Protein AF-A0AA51MKC3-F1 (afdb_monomer)

Structure (mmCIF, N/CA/C/O backbone):
data_AF-A0AA51MKC3-F1
#
_entry.id   AF-A0AA51MKC3-F1
#
loop_
_atom_site.group_PDB
_atom_site.id
_atom_site.type_symbol
_atom_site.label_atom_id
_atom_site.label_alt_id
_atom_site.label_comp_id
_atom_site.label_asym_id
_atom_site.label_entity_id
_atom_site.label_seq_id
_atom_site.pdbx_PDB_ins_code
_atom_site.Cartn_x
_atom_site.Cartn_y
_atom_site.Cartn_z
_atom_site.occupancy
_atom_site.B_iso_or_equiv
_atom_site.auth_seq_id
_atom_site.auth_comp_id
_atom_site.auth_asym_id
_atom_site.auth_atom_id
_atom_site.pdbx_PDB_model_num
ATOM 1 N N . MET A 1 1 ? -1.122 -23.567 -20.907 1.00 66.06 1 MET A N 1
ATOM 2 C CA . MET A 1 1 ? -0.116 -22.670 -20.308 1.00 66.06 1 MET A CA 1
ATOM 3 C C . MET A 1 1 ? 0.288 -23.294 -18.988 1.00 66.06 1 MET A C 1
ATOM 5 O O . MET A 1 1 ? -0.597 -23.569 -18.183 1.00 66.06 1 MET A O 1
ATOM 9 N N . ASN A 1 2 ? 1.561 -23.649 -18.829 1.00 88.81 2 ASN A N 1
ATOM 10 C CA . ASN A 1 2 ? 2.069 -24.269 -17.602 1.00 88.81 2 ASN A CA 1
ATOM 11 C C . ASN A 1 2 ? 2.486 -23.183 -16.586 1.00 88.81 2 ASN A C 1
ATOM 13 O O . ASN A 1 2 ? 2.453 -21.990 -16.888 1.00 88.81 2 ASN A O 1
ATOM 17 N N . SER A 1 3 ? 2.847 -23.581 -15.363 1.00 85.88 3 SER A N 1
ATOM 18 C CA . SER A 1 3 ? 3.238 -22.627 -14.310 1.00 85.88 3 SER A CA 1
ATOM 19 C C . SER A 1 3 ? 4.436 -21.754 -14.703 1.00 85.88 3 SER A C 1
ATOM 21 O O . SER A 1 3 ? 4.534 -20.608 -14.266 1.00 85.88 3 SER A O 1
ATOM 23 N N . GLU A 1 4 ? 5.338 -22.282 -15.525 1.00 90.56 4 GLU A N 1
ATOM 24 C CA . GLU A 1 4 ? 6.545 -21.592 -15.974 1.00 90.56 4 GLU A CA 1
ATOM 25 C C . GLU A 1 4 ? 6.22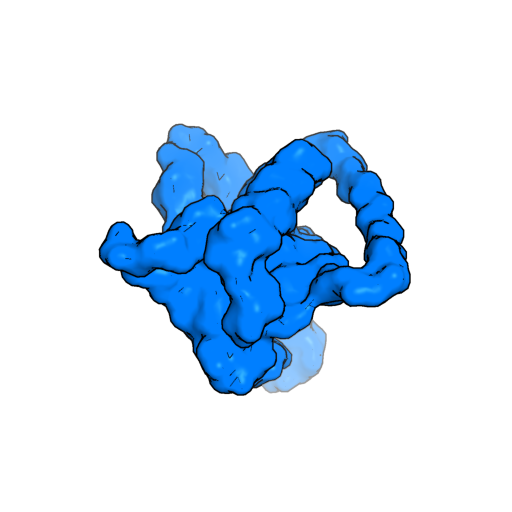4 -20.507 -17.011 1.00 90.56 4 GLU A C 1
ATOM 27 O O . GLU A 1 4 ? 6.744 -19.396 -16.931 1.00 90.56 4 GLU A O 1
ATOM 32 N N . ASP A 1 5 ? 5.269 -20.762 -17.906 1.00 92.44 5 ASP A N 1
ATOM 33 C CA . ASP A 1 5 ? 4.763 -19.773 -18.859 1.00 92.44 5 ASP A CA 1
ATOM 34 C C . ASP A 1 5 ? 4.145 -18.560 -18.142 1.00 92.44 5 ASP A C 1
ATOM 36 O O . ASP A 1 5 ? 4.384 -17.411 -18.524 1.00 92.44 5 ASP A O 1
ATOM 40 N N . TYR A 1 6 ? 3.348 -18.798 -17.090 1.00 85.44 6 TYR A N 1
ATOM 41 C CA . TYR A 1 6 ? 2.774 -17.721 -16.276 1.00 85.44 6 TYR A CA 1
ATOM 42 C C . TYR A 1 6 ? 3.860 -16.930 -15.555 1.00 85.44 6 TYR A C 1
ATOM 44 O O . TYR A 1 6 ? 3.830 -15.699 -15.586 1.00 85.44 6 TYR A O 1
ATOM 52 N N . PHE A 1 7 ? 4.825 -17.622 -14.946 1.00 85.25 7 PHE A N 1
ATOM 53 C CA . PHE A 1 7 ? 5.942 -16.984 -14.258 1.00 85.25 7 PHE A CA 1
ATOM 54 C C . PHE A 1 7 ? 6.735 -16.080 -15.206 1.00 85.25 7 PHE A C 1
ATOM 56 O O . PHE A 1 7 ? 6.918 -14.897 -14.926 1.00 85.25 7 PHE A O 1
ATOM 63 N N . ASN A 1 8 ? 7.128 -16.602 -16.368 1.00 87.94 8 ASN A N 1
ATOM 64 C CA . ASN A 1 8 ? 7.896 -15.861 -17.364 1.00 87.94 8 ASN A CA 1
ATOM 65 C C . ASN A 1 8 ? 7.127 -14.649 -17.896 1.00 87.94 8 ASN A C 1
ATOM 67 O O . ASN A 1 8 ? 7.703 -13.571 -18.061 1.00 87.94 8 ASN A O 1
ATOM 71 N N . LYS A 1 9 ? 5.816 -14.794 -18.118 1.00 85.50 9 LYS A N 1
ATOM 72 C CA . LYS A 1 9 ? 4.966 -13.684 -18.549 1.00 85.50 9 LYS A CA 1
ATOM 73 C C . LYS A 1 9 ? 4.871 -12.600 -17.476 1.00 85.50 9 LYS A C 1
ATOM 75 O O . LYS A 1 9 ? 5.140 -11.444 -17.778 1.00 85.50 9 LYS A O 1
ATOM 80 N N . ILE A 1 10 ? 4.550 -12.959 -16.232 1.00 82.06 10 ILE A N 1
ATOM 81 C CA . ILE A 1 10 ? 4.462 -12.001 -15.117 1.00 82.06 10 ILE A CA 1
ATOM 82 C C . ILE A 1 10 ? 5.805 -11.291 -14.917 1.00 82.06 10 ILE A C 1
ATOM 84 O O . ILE A 1 10 ? 5.839 -10.068 -14.811 1.00 82.06 10 ILE A O 1
ATOM 88 N N . ASN A 1 11 ? 6.912 -12.036 -14.932 1.00 80.38 11 ASN A N 1
ATOM 89 C CA . ASN A 1 11 ? 8.251 -11.480 -14.756 1.00 80.38 11 ASN A CA 1
ATOM 90 C C . ASN A 1 11 ? 8.604 -10.467 -15.858 1.00 80.38 11 ASN A C 1
ATOM 92 O O . ASN A 1 11 ? 9.121 -9.383 -15.577 1.00 80.38 11 ASN A O 1
ATOM 96 N N . ARG A 1 12 ? 8.265 -10.777 -17.116 1.00 83.25 12 ARG A N 1
ATOM 97 C CA . ARG A 1 12 ? 8.459 -9.858 -18.242 1.00 83.25 12 ARG A CA 1
ATOM 98 C C . ARG A 1 12 ? 7.648 -8.575 -18.072 1.00 83.25 12 ARG A C 1
ATOM 100 O O . ARG A 1 12 ? 8.214 -7.494 -18.213 1.00 83.25 12 ARG A O 1
ATOM 107 N N . GLU A 1 13 ? 6.356 -8.681 -17.771 1.00 80.06 13 GLU A N 1
ATOM 108 C CA . GLU A 1 13 ? 5.486 -7.504 -17.633 1.00 80.06 13 GLU A CA 1
ATOM 109 C C . GLU A 1 13 ? 5.915 -6.612 -16.454 1.00 80.06 13 GLU A C 1
ATOM 111 O O . GLU A 1 13 ? 5.969 -5.390 -16.591 1.00 80.06 13 GLU A O 1
ATOM 116 N N . LEU A 1 14 ? 6.307 -7.205 -15.319 1.00 78.06 14 LEU A N 1
ATOM 117 C CA . LEU A 1 14 ? 6.848 -6.457 -14.178 1.00 78.06 14 LEU A CA 1
ATOM 118 C C . LEU A 1 14 ? 8.175 -5.762 -14.517 1.00 78.06 14 LEU A C 1
ATOM 120 O O . LEU A 1 14 ? 8.387 -4.617 -14.118 1.00 78.06 14 LEU A O 1
ATOM 124 N N . SER A 1 15 ? 9.040 -6.410 -15.301 1.00 76.12 15 SER A N 1
ATOM 125 C CA . SER A 1 15 ? 10.302 -5.815 -15.763 1.00 76.12 15 SER A CA 1
ATOM 126 C C . SER A 1 15 ? 10.069 -4.609 -16.680 1.00 76.12 15 SER A C 1
ATOM 128 O O . SER A 1 15 ? 10.742 -3.587 -16.545 1.00 76.12 15 SER A O 1
ATOM 130 N N . VAL A 1 16 ? 9.089 -4.699 -17.589 1.00 75.94 16 VAL A N 1
ATOM 131 C CA . VAL A 1 16 ? 8.687 -3.576 -18.455 1.00 75.94 16 VAL A CA 1
ATOM 132 C C . VAL A 1 16 ? 8.147 -2.424 -17.613 1.00 75.94 16 VAL A C 1
ATOM 134 O O . VAL A 1 16 ? 8.593 -1.293 -17.777 1.00 75.94 16 VAL A O 1
ATOM 137 N N . LEU A 1 17 ? 7.254 -2.704 -16.659 1.00 73.19 17 LEU A N 1
ATOM 138 C CA . LEU A 1 17 ? 6.729 -1.695 -15.740 1.00 73.19 17 LEU A CA 1
ATOM 139 C C . LEU A 1 17 ? 7.849 -0.986 -14.961 1.00 73.19 17 LEU A C 1
ATOM 141 O O . LEU A 1 17 ? 7.857 0.240 -14.878 1.00 73.19 17 LEU A O 1
ATOM 145 N N . GLN A 1 18 ? 8.808 -1.738 -14.417 1.00 71.25 18 GLN A N 1
ATOM 146 C CA . GLN A 1 18 ? 9.944 -1.176 -13.686 1.00 71.25 18 GLN A CA 1
ATOM 147 C C . GLN A 1 18 ? 10.779 -0.238 -14.572 1.00 71.25 18 GLN A C 1
ATOM 149 O O . GLN A 1 18 ? 11.167 0.852 -14.140 1.00 71.25 18 GLN A O 1
ATOM 154 N N . PHE A 1 19 ? 11.040 -0.642 -15.816 1.00 70.69 19 PHE A N 1
ATOM 155 C CA . PHE A 1 19 ? 11.762 0.172 -16.792 1.00 70.69 19 PHE A CA 1
ATOM 156 C C . PHE A 1 19 ? 10.997 1.452 -17.157 1.00 70.69 19 PHE A C 1
ATOM 158 O O . PHE A 1 19 ? 11.586 2.533 -17.171 1.00 70.69 19 PHE A O 1
ATOM 165 N N . GLU A 1 20 ? 9.685 1.352 -17.380 1.00 70.06 20 GLU A N 1
ATOM 166 C CA . GLU A 1 20 ? 8.813 2.500 -17.648 1.00 70.06 20 GLU A CA 1
ATOM 167 C C . GLU A 1 20 ? 8.798 3.480 -16.467 1.00 70.06 20 GLU A C 1
ATOM 169 O O . GLU A 1 20 ? 8.975 4.676 -16.678 1.00 70.06 20 GLU A O 1
ATOM 174 N N . ILE A 1 21 ? 8.677 3.001 -15.223 1.00 66.94 21 ILE A N 1
ATOM 175 C CA . ILE A 1 21 ? 8.735 3.847 -14.016 1.00 66.94 21 ILE A CA 1
ATOM 176 C C . ILE A 1 21 ? 10.088 4.564 -13.919 1.00 66.94 21 ILE A C 1
ATOM 178 O O . ILE A 1 21 ? 10.135 5.766 -13.657 1.00 66.94 21 ILE A O 1
ATOM 182 N N . LYS A 1 22 ? 11.196 3.850 -14.162 1.00 65.31 22 LYS A N 1
ATOM 183 C CA . LYS A 1 22 ? 12.549 4.422 -14.117 1.00 65.31 22 LYS A CA 1
ATOM 184 C C . LYS A 1 22 ? 12.750 5.503 -15.181 1.00 65.31 22 LYS A C 1
ATOM 186 O O . LYS A 1 22 ? 13.312 6.553 -14.880 1.00 65.31 22 LYS A O 1
ATOM 191 N N . ASN A 1 23 ? 12.287 5.264 -16.405 1.00 64.62 23 ASN A N 1
ATOM 192 C CA . ASN A 1 23 ? 12.488 6.187 -17.521 1.00 64.62 23 ASN A CA 1
ATOM 193 C C . ASN A 1 23 ? 11.518 7.368 -17.505 1.00 64.62 23 ASN A C 1
ATOM 195 O O . ASN A 1 23 ? 11.896 8.471 -17.894 1.00 64.62 23 ASN A O 1
ATOM 199 N N . ARG A 1 24 ? 10.285 7.157 -17.035 1.00 60.22 24 ARG A N 1
ATOM 200 C CA . ARG A 1 24 ? 9.274 8.211 -16.892 1.00 60.22 24 ARG A CA 1
ATOM 201 C C . ARG A 1 24 ? 9.422 9.012 -15.603 1.00 60.22 24 ARG A C 1
ATOM 203 O O . ARG A 1 24 ? 8.690 9.974 -15.433 1.00 60.22 24 ARG A O 1
ATOM 210 N N . GLY A 1 25 ? 10.382 8.699 -14.729 1.00 52.47 25 GLY A N 1
ATOM 211 C CA . GLY A 1 25 ? 10.701 9.519 -13.551 1.00 52.47 25 GLY A CA 1
ATOM 212 C C . GLY A 1 25 ? 11.073 10.979 -13.873 1.00 52.47 25 GLY A C 1
ATOM 213 O O . GLY A 1 25 ? 11.051 11.819 -12.978 1.00 52.47 25 GLY A O 1
ATOM 214 N N . SER A 1 26 ? 11.363 11.299 -15.142 1.00 49.06 26 SER A N 1
ATOM 215 C CA . SER A 1 26 ? 11.549 12.661 -15.669 1.00 49.06 26 SER A CA 1
ATOM 216 C C . SER A 1 26 ? 10.242 13.378 -16.064 1.00 49.06 26 SER A C 1
ATOM 218 O O . SER A 1 26 ? 10.259 14.584 -16.302 1.00 49.06 26 SER A O 1
ATOM 220 N N . LEU A 1 27 ? 9.108 12.671 -16.106 1.00 49.66 27 LEU A N 1
ATOM 221 C CA . LEU A 1 27 ? 7.771 13.178 -16.420 1.00 49.66 27 LEU A CA 1
ATOM 222 C C . LEU A 1 27 ? 6.918 13.135 -15.145 1.00 49.66 27 LEU A C 1
ATOM 224 O O . LEU A 1 27 ? 6.480 12.072 -14.725 1.00 49.66 27 LEU A O 1
ATOM 228 N N . ASN A 1 28 ? 6.743 14.298 -14.508 1.00 53.97 28 ASN A N 1
ATOM 229 C CA . ASN A 1 28 ? 5.864 14.569 -13.361 1.00 53.97 28 ASN A CA 1
ATOM 230 C C . ASN A 1 28 ? 5.579 13.377 -12.424 1.00 53.97 28 ASN A C 1
ATOM 232 O O . ASN A 1 28 ? 4.607 12.642 -12.584 1.00 53.97 28 ASN A O 1
ATOM 236 N N . LEU A 1 29 ? 6.351 13.290 -11.336 1.00 55.97 29 LEU A N 1
ATOM 237 C CA . LEU A 1 29 ? 6.191 12.331 -10.227 1.00 55.97 29 LEU A CA 1
ATOM 238 C C . LEU A 1 29 ? 4.740 12.157 -9.727 1.00 55.97 29 LEU A C 1
ATOM 240 O O . LEU A 1 29 ? 4.400 11.126 -9.151 1.00 55.97 29 LEU A O 1
ATOM 244 N N . ARG A 1 30 ? 3.881 13.161 -9.932 1.00 57.34 30 ARG A N 1
ATOM 245 C CA . ARG A 1 30 ? 2.463 13.131 -9.564 1.00 57.34 30 ARG A CA 1
ATOM 246 C C . ARG A 1 30 ? 1.643 12.159 -10.420 1.00 57.34 30 ARG A C 1
ATOM 248 O O . ARG A 1 30 ? 0.841 11.421 -9.857 1.00 57.34 30 ARG A O 1
ATOM 255 N N . ASP A 1 31 ? 1.890 12.105 -11.727 1.00 62.84 31 ASP A N 1
ATOM 256 C CA . ASP A 1 31 ? 1.163 11.221 -12.649 1.00 62.84 31 ASP A CA 1
ATOM 257 C C . ASP A 1 31 ? 1.546 9.754 -12.407 1.00 62.84 31 ASP A C 1
ATOM 259 O O . ASP A 1 31 ? 0.690 8.872 -12.359 1.00 62.84 31 ASP A O 1
ATOM 263 N N . ILE A 1 32 ? 2.830 9.496 -12.133 1.00 68.12 32 ILE A N 1
ATOM 264 C CA . ILE A 1 32 ? 3.324 8.166 -11.745 1.00 68.12 32 ILE A CA 1
ATOM 265 C C . ILE A 1 32 ? 2.679 7.666 -10.449 1.00 68.12 32 ILE A C 1
ATOM 267 O O . ILE A 1 32 ? 2.330 6.488 -10.374 1.00 68.12 32 ILE A O 1
ATOM 271 N N . ASN A 1 33 ? 2.496 8.524 -9.442 1.00 71.38 33 ASN A N 1
ATOM 272 C CA . ASN A 1 33 ? 1.859 8.109 -8.191 1.00 71.38 33 ASN A CA 1
ATOM 273 C C . ASN A 1 33 ? 0.398 7.699 -8.420 1.00 71.38 33 ASN A C 1
ATOM 275 O O . ASN A 1 33 ? 0.025 6.604 -8.016 1.00 71.38 33 ASN A O 1
ATOM 279 N N . ILE A 1 34 ? -0.380 8.491 -9.168 1.00 75.81 34 ILE A N 1
ATOM 280 C CA . ILE A 1 34 ? -1.783 8.169 -9.487 1.00 75.81 34 ILE A CA 1
ATOM 281 C C . ILE A 1 34 ? -1.881 6.852 -10.275 1.00 75.81 34 ILE A C 1
ATOM 283 O O . ILE A 1 34 ? -2.711 5.990 -9.974 1.00 75.81 34 ILE A O 1
ATOM 287 N N . HIS A 1 35 ? -1.014 6.654 -11.272 1.00 77.69 35 HIS A N 1
ATOM 288 C CA . HIS A 1 35 ? -0.978 5.400 -12.027 1.00 77.69 35 HIS A CA 1
ATOM 289 C C . HIS A 1 35 ? -0.586 4.202 -11.154 1.00 77.69 35 HIS A C 1
ATOM 291 O O . HIS A 1 35 ? -1.157 3.120 -11.306 1.00 77.69 35 HIS A O 1
ATOM 297 N N . SER A 1 36 ? 0.351 4.395 -10.226 1.00 77.88 36 SER A N 1
ATOM 298 C CA . SER A 1 36 ? 0.789 3.356 -9.291 1.00 77.88 36 SER A CA 1
ATOM 299 C C . SER A 1 36 ? -0.320 2.992 -8.307 1.00 77.88 36 SER A C 1
ATOM 301 O O . SER A 1 36 ? -0.581 1.810 -8.106 1.00 77.88 36 SER A O 1
ATOM 303 N N . GLU A 1 37 ? -1.033 3.974 -7.754 1.00 85.12 37 GLU A N 1
ATOM 304 C CA . GLU A 1 37 ? -2.198 3.753 -6.891 1.00 85.12 37 GLU A CA 1
ATOM 305 C C . GLU A 1 37 ? -3.249 2.882 -7.592 1.00 85.12 37 GLU A C 1
ATOM 307 O O . GLU A 1 37 ? -3.674 1.861 -7.050 1.00 85.12 37 GLU A O 1
ATOM 312 N N . PHE A 1 38 ? -3.609 3.221 -8.834 1.00 85.56 38 PHE A N 1
ATOM 313 C CA . PHE A 1 38 ? -4.582 2.451 -9.611 1.00 85.56 38 PHE A CA 1
ATOM 314 C C . PHE A 1 38 ? -4.109 1.024 -9.913 1.00 85.56 38 PHE A C 1
ATOM 316 O O . PHE A 1 38 ? -4.874 0.064 -9.777 1.00 85.56 38 PHE A O 1
ATOM 323 N N . LEU A 1 39 ? -2.847 0.873 -10.321 1.00 84.25 39 LEU A N 1
ATOM 324 C CA . LEU A 1 39 ? -2.254 -0.427 -10.611 1.00 84.25 39 LEU A CA 1
ATOM 325 C C . LEU A 1 39 ? -2.255 -1.325 -9.370 1.00 84.25 39 LEU A C 1
ATOM 327 O O . LEU A 1 39 ? -2.735 -2.459 -9.429 1.00 84.25 39 LEU A O 1
ATOM 331 N N . PHE A 1 40 ? -1.725 -0.826 -8.253 1.00 86.75 40 PHE A N 1
ATOM 332 C CA . PHE A 1 40 ? -1.592 -1.612 -7.032 1.00 86.75 40 PHE A CA 1
ATOM 333 C C . PHE A 1 40 ? -2.935 -1.885 -6.370 1.00 86.75 40 PHE A C 1
ATOM 335 O O . PHE A 1 40 ? -3.112 -2.975 -5.840 1.00 86.75 40 PHE A O 1
ATOM 342 N N . CYS A 1 41 ? -3.910 -0.984 -6.485 1.00 90.56 41 CYS A N 1
ATOM 343 C CA . CYS A 1 41 ? -5.289 -1.260 -6.094 1.00 90.56 41 CYS A CA 1
ATOM 344 C C . CYS A 1 41 ? -5.828 -2.519 -6.792 1.00 90.56 41 CYS A C 1
ATOM 346 O O . CYS A 1 41 ? -6.211 -3.490 -6.137 1.00 90.56 41 CYS A O 1
ATOM 348 N N . LYS A 1 42 ? -5.755 -2.560 -8.129 1.00 89.06 42 LYS A N 1
ATOM 349 C CA . LYS A 1 42 ? -6.214 -3.719 -8.910 1.00 89.06 42 LYS A CA 1
ATOM 350 C C . LYS A 1 42 ? -5.431 -4.988 -8.597 1.00 89.06 4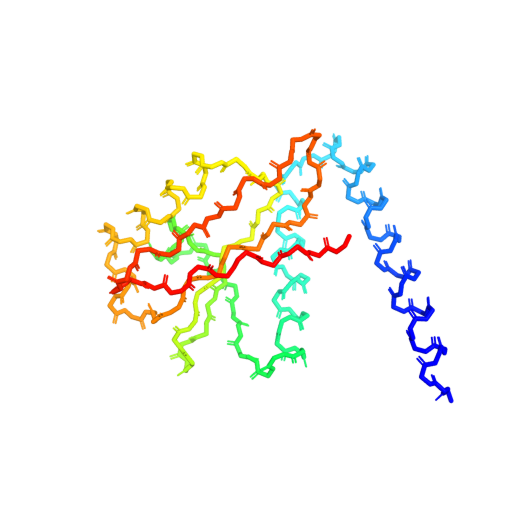2 LYS A C 1
ATOM 352 O O . LYS A 1 42 ? -6.030 -6.054 -8.457 1.00 89.06 42 LYS A O 1
ATOM 357 N N . LEU A 1 43 ? -4.108 -4.882 -8.500 1.00 87.75 43 LEU A N 1
ATOM 358 C CA . LEU A 1 43 ? -3.244 -6.026 -8.233 1.00 87.75 43 LEU A CA 1
ATOM 359 C C . LEU A 1 43 ? -3.531 -6.632 -6.856 1.00 87.75 43 LEU A C 1
ATOM 361 O O . LEU A 1 43 ? -3.744 -7.836 -6.759 1.00 87.75 43 LEU A O 1
ATOM 365 N N . LEU A 1 44 ? -3.571 -5.807 -5.807 1.00 89.75 44 LEU A N 1
ATOM 366 C CA . LEU A 1 44 ? -3.810 -6.250 -4.432 1.00 89.75 44 LEU A CA 1
ATOM 367 C C . LEU A 1 44 ? -5.203 -6.877 -4.274 1.00 89.75 44 LEU A C 1
ATOM 369 O O . LEU A 1 44 ? -5.321 -7.918 -3.628 1.00 89.75 44 LEU A O 1
ATOM 373 N N . ASN A 1 45 ? -6.228 -6.315 -4.922 1.00 92.12 45 ASN A N 1
ATOM 374 C CA . ASN A 1 45 ? -7.566 -6.915 -4.957 1.00 92.12 45 ASN A CA 1
ATOM 375 C C . ASN A 1 45 ? -7.542 -8.306 -5.602 1.00 92.12 45 ASN A C 1
ATOM 377 O O . ASN A 1 45 ? -8.149 -9.240 -5.085 1.00 92.12 45 ASN A O 1
ATOM 381 N N . MET A 1 46 ? -6.788 -8.471 -6.693 1.00 87.69 46 MET A N 1
ATOM 382 C CA . MET A 1 46 ? -6.684 -9.745 -7.405 1.00 87.69 46 MET A CA 1
ATOM 383 C C . MET A 1 46 ? -5.934 -10.821 -6.608 1.00 87.69 46 MET A C 1
ATOM 385 O O . MET A 1 46 ? -6.367 -11.970 -6.596 1.00 87.69 46 MET A O 1
ATOM 389 N N . ILE A 1 47 ? -4.820 -10.473 -5.955 1.00 88.31 47 ILE A N 1
ATOM 390 C CA . ILE A 1 47 ? -3.959 -11.465 -5.285 1.00 88.31 47 ILE A CA 1
ATOM 391 C C . ILE A 1 47 ? -4.398 -11.787 -3.852 1.00 88.31 47 ILE A C 1
ATOM 393 O O . ILE A 1 47 ? -4.198 -12.911 -3.400 1.00 88.31 47 ILE A O 1
ATOM 397 N N . PHE A 1 48 ? -4.986 -10.824 -3.134 1.00 87.56 48 PHE A N 1
ATOM 398 C CA . PHE A 1 48 ? -5.384 -10.994 -1.731 1.00 87.56 48 PHE A CA 1
ATOM 399 C C . PHE A 1 48 ? -6.900 -11.076 -1.529 1.00 87.56 48 PHE A C 1
ATOM 401 O O . PHE A 1 48 ? -7.345 -11.297 -0.404 1.00 87.56 48 PHE A O 1
ATOM 408 N N . GLY A 1 49 ? -7.699 -10.904 -2.588 1.00 90.06 49 GLY A N 1
ATOM 409 C CA . GLY A 1 49 ? -9.159 -10.872 -2.481 1.00 90.06 49 GLY A CA 1
ATOM 410 C C . GLY A 1 49 ? -9.680 -9.654 -1.714 1.00 90.06 49 GLY A C 1
ATOM 411 O O . GLY A 1 49 ? -10.758 -9.716 -1.124 1.00 90.06 49 GLY A O 1
ATOM 412 N N . TYR A 1 50 ? -8.900 -8.571 -1.672 1.00 94.69 50 TYR A N 1
ATOM 413 C CA . TYR A 1 50 ? -9.334 -7.304 -1.092 1.00 94.69 50 TYR A CA 1
ATOM 414 C C . TYR A 1 50 ? -10.368 -6.606 -1.983 1.00 94.69 50 TYR A C 1
ATOM 416 O O . TYR A 1 50 ? -10.487 -6.890 -3.176 1.00 94.69 50 TYR A O 1
ATOM 424 N N . ASN A 1 51 ? -11.082 -5.656 -1.390 1.00 94.69 51 ASN A N 1
ATOM 425 C CA . ASN A 1 51 ? -11.910 -4.674 -2.075 1.00 94.69 51 ASN A CA 1
ATOM 426 C C . ASN A 1 51 ? -11.376 -3.266 -1.777 1.00 94.69 51 ASN A C 1
ATOM 428 O O . ASN A 1 51 ? -12.058 -2.446 -1.164 1.00 94.69 51 ASN A O 1
ATOM 432 N N . LEU A 1 52 ? -10.116 -3.026 -2.148 1.00 94.00 52 LEU A N 1
ATOM 433 C CA . LEU A 1 52 ? -9.489 -1.716 -2.041 1.00 94.00 52 LEU A CA 1
ATOM 434 C C . LE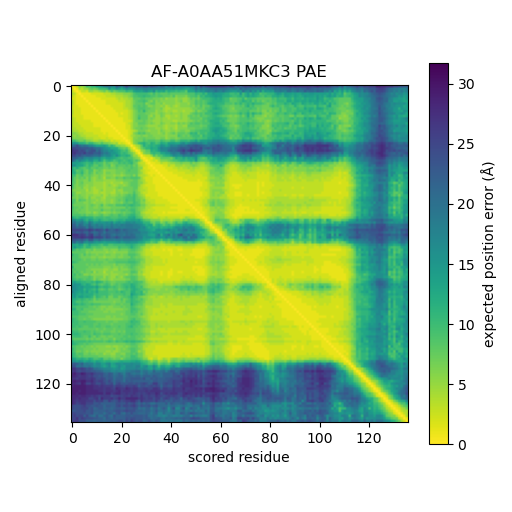U A 1 52 ? -10.130 -0.741 -3.023 1.00 94.00 52 LEU A C 1
ATOM 436 O O . LEU A 1 52 ? -10.329 -1.067 -4.196 1.00 94.00 52 LEU A O 1
ATOM 440 N N . GLU A 1 53 ? -10.350 0.474 -2.545 1.00 90.75 53 GLU A N 1
ATOM 441 C CA . GLU A 1 53 ? -10.796 1.623 -3.318 1.00 90.75 53 GLU A CA 1
ATOM 442 C C . GLU A 1 53 ? -9.806 2.773 -3.119 1.00 90.75 53 GLU A C 1
ATOM 444 O O . GLU A 1 53 ? -9.216 2.926 -2.047 1.00 90.75 53 GLU A O 1
ATOM 449 N N . ALA A 1 54 ? -9.577 3.557 -4.175 1.00 85.62 54 ALA A N 1
ATOM 450 C CA . ALA A 1 54 ? -8.745 4.749 -4.079 1.00 85.62 54 ALA A CA 1
ATOM 451 C C . ALA A 1 54 ? -9.526 5.875 -3.400 1.00 85.62 54 ALA A C 1
ATOM 453 O O . ALA A 1 54 ? -10.724 6.047 -3.641 1.00 85.62 54 ALA A O 1
ATOM 454 N N . LYS A 1 55 ? -8.840 6.679 -2.586 1.00 77.00 55 LYS A N 1
ATOM 455 C CA . LYS A 1 55 ? -9.445 7.874 -1.990 1.00 77.00 55 LYS A CA 1
ATOM 456 C C . LYS A 1 55 ? -10.000 8.816 -3.058 1.00 77.00 55 LYS A C 1
ATOM 458 O O . LYS A 1 55 ? -9.369 9.075 -4.082 1.00 77.00 55 LYS A O 1
ATOM 463 N N . SER A 1 56 ? -11.172 9.379 -2.786 1.00 66.06 56 SER A N 1
ATOM 464 C CA . SER A 1 56 ? -11.699 10.484 -3.584 1.00 66.06 56 SER A CA 1
ATOM 465 C C . SER A 1 56 ? -11.062 11.803 -3.137 1.00 66.06 56 SER A C 1
ATOM 467 O O . SER A 1 56 ? -10.694 11.974 -1.975 1.00 66.06 56 SER A O 1
ATOM 469 N N . SER A 1 57 ? -10.933 12.763 -4.054 1.00 57.62 57 SER A N 1
ATOM 470 C CA . SER A 1 57 ? -10.284 14.067 -3.825 1.00 57.62 57 SER A CA 1
ATOM 471 C C . SER A 1 57 ? -10.909 14.894 -2.691 1.00 57.62 57 SER A C 1
ATOM 473 O O . SER A 1 57 ? -10.292 15.837 -2.205 1.00 57.62 57 SER A O 1
ATOM 475 N N . SER A 1 58 ? -12.142 14.566 -2.303 1.00 53.22 58 SER A N 1
ATOM 476 C CA . SER A 1 58 ? -12.946 15.234 -1.276 1.00 53.22 58 SER A CA 1
ATOM 477 C C . SER A 1 58 ? -12.873 14.572 0.105 1.00 53.22 58 SER A C 1
ATOM 479 O O . SER A 1 58 ? -13.542 15.028 1.029 1.00 53.22 58 SER A O 1
ATOM 481 N N . ASP A 1 59 ? -12.104 13.494 0.255 1.00 61.25 59 ASP A N 1
ATOM 482 C CA . ASP A 1 59 ? -12.093 12.687 1.471 1.00 61.25 59 ASP A CA 1
ATOM 483 C C . ASP A 1 59 ? -11.091 13.229 2.507 1.00 61.25 59 ASP A C 1
ATOM 485 O O . ASP A 1 59 ? -9.890 13.328 2.248 1.00 61.25 59 ASP A O 1
ATOM 489 N N . THR A 1 60 ? -11.550 13.552 3.718 1.00 53.81 60 THR A N 1
ATOM 490 C CA . THR A 1 60 ? -10.680 13.978 4.834 1.00 53.81 60 THR A CA 1
ATOM 491 C C . THR A 1 60 ? -9.711 12.872 5.271 1.00 53.81 60 THR A C 1
ATOM 493 O O . THR A 1 60 ? -8.688 13.157 5.895 1.00 53.81 60 THR A O 1
ATOM 496 N N . LYS A 1 61 ? -9.966 11.619 4.867 1.00 55.81 61 LYS A N 1
ATOM 497 C CA . LYS A 1 61 ? -9.071 10.462 5.043 1.00 55.81 61 LYS A CA 1
ATOM 498 C C . LYS A 1 61 ? -7.800 10.531 4.176 1.00 55.81 61 LYS A C 1
ATOM 500 O O . LYS A 1 61 ? -6.856 9.773 4.404 1.00 55.81 61 LYS A O 1
ATOM 505 N N . ALA A 1 62 ? -7.723 11.474 3.229 1.00 59.75 62 ALA A N 1
ATOM 506 C CA . ALA A 1 62 ? -6.644 11.610 2.246 1.00 59.75 62 ALA A CA 1
ATOM 507 C C . ALA A 1 62 ? -5.255 11.972 2.804 1.00 59.75 62 ALA A C 1
ATOM 509 O O . ALA A 1 62 ? -4.279 12.011 2.048 1.00 59.75 62 ALA A O 1
ATOM 510 N N . VAL A 1 63 ? -5.147 12.251 4.105 1.00 64.31 63 VAL A N 1
ATOM 511 C CA . VAL A 1 63 ? -3.940 12.822 4.718 1.00 64.31 63 VAL A CA 1
ATOM 512 C C . VAL A 1 63 ? -2.809 11.796 4.881 1.00 64.31 63 VAL A C 1
ATOM 514 O O . VAL A 1 63 ? -1.640 12.195 4.880 1.00 64.31 63 VAL A O 1
ATOM 517 N N . ALA A 1 64 ? -3.124 10.498 4.986 1.00 68.75 64 ALA A N 1
ATOM 518 C CA . ALA A 1 64 ? -2.141 9.456 5.315 1.00 68.75 64 ALA A CA 1
ATOM 519 C C . ALA A 1 64 ? -2.153 8.216 4.406 1.00 68.75 64 ALA A C 1
ATOM 521 O O . ALA A 1 64 ? -1.131 7.549 4.293 1.00 68.75 64 ALA A O 1
ATOM 522 N N 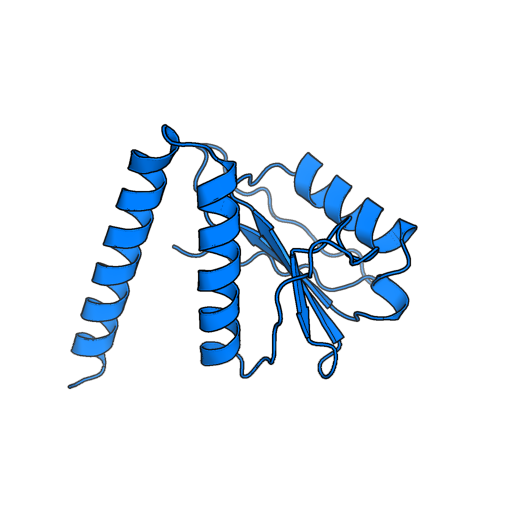. ILE A 1 65 ? -3.284 7.882 3.787 1.00 85.94 65 ILE A N 1
ATOM 523 C CA . ILE A 1 65 ? -3.475 6.618 3.058 1.00 85.94 65 ILE A CA 1
ATOM 524 C C . ILE A 1 65 ? -3.964 6.906 1.640 1.00 85.94 65 ILE A C 1
ATOM 526 O O . ILE A 1 65 ? -4.546 7.967 1.402 1.00 85.94 65 ILE A O 1
ATOM 530 N N . ASP A 1 66 ? -3.713 5.995 0.702 1.00 88.88 66 ASP A N 1
ATOM 531 C CA . ASP A 1 66 ? -4.085 6.156 -0.711 1.00 88.88 66 ASP A CA 1
ATOM 532 C C . ASP A 1 66 ? -5.223 5.214 -1.103 1.00 88.88 66 ASP A C 1
ATOM 534 O O . ASP A 1 66 ? -6.133 5.614 -1.829 1.00 88.88 66 ASP A O 1
ATOM 538 N N . LEU A 1 67 ? -5.209 3.995 -0.556 1.00 91.75 67 LEU A N 1
ATOM 539 C CA . LEU A 1 67 ? -6.224 2.974 -0.781 1.00 91.75 67 LEU A CA 1
ATOM 540 C C . LEU A 1 67 ? -6.787 2.467 0.547 1.00 91.75 67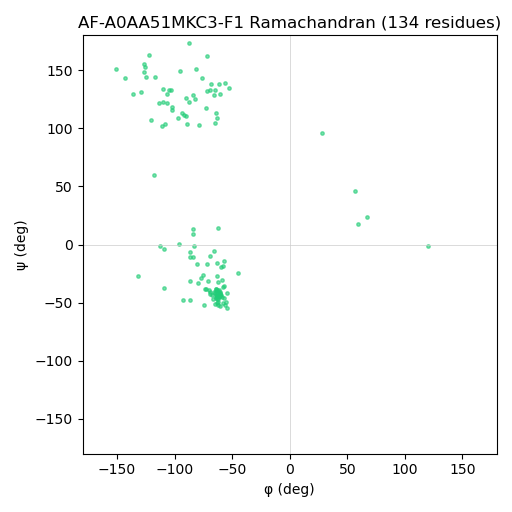 LEU A C 1
ATOM 542 O O . LEU A 1 67 ? -6.082 2.437 1.561 1.00 91.75 67 LEU A O 1
ATOM 546 N N . TYR A 1 68 ? -8.030 2.000 0.535 1.00 92.56 68 TYR A N 1
ATOM 547 C CA . TYR A 1 68 ? -8.650 1.398 1.710 1.00 92.56 68 TYR A CA 1
ATOM 548 C C . TYR A 1 68 ? -9.697 0.345 1.356 1.00 92.56 68 TYR A C 1
ATOM 550 O O . TYR A 1 68 ? -10.339 0.414 0.318 1.00 92.56 68 TYR A O 1
ATOM 558 N N . ASP A 1 69 ? -9.863 -0.627 2.249 1.00 93.81 69 ASP A N 1
ATOM 559 C CA . ASP A 1 69 ? -10.922 -1.631 2.235 1.00 93.81 69 ASP A CA 1
ATOM 560 C C . ASP A 1 69 ? -11.717 -1.499 3.538 1.00 93.81 69 ASP A C 1
ATOM 562 O O . ASP A 1 69 ? -11.256 -1.869 4.626 1.00 93.81 69 ASP A O 1
ATOM 566 N N . ASP A 1 70 ? -12.929 -0.962 3.424 1.00 91.88 70 ASP A N 1
ATOM 567 C CA . ASP A 1 70 ? -13.822 -0.721 4.555 1.00 91.88 70 ASP A CA 1
ATOM 568 C C . ASP A 1 70 ? -14.432 -1.992 5.148 1.00 91.88 70 ASP A C 1
ATOM 570 O O . ASP A 1 70 ? -14.937 -1.966 6.273 1.00 91.88 70 ASP A O 1
ATOM 574 N N . LYS A 1 71 ? -14.402 -3.113 4.429 1.00 93.25 71 LYS A N 1
ATOM 575 C CA . LYS A 1 71 ? -14.941 -4.382 4.917 1.00 93.25 71 LYS A CA 1
ATOM 576 C C . LYS A 1 71 ? -13.893 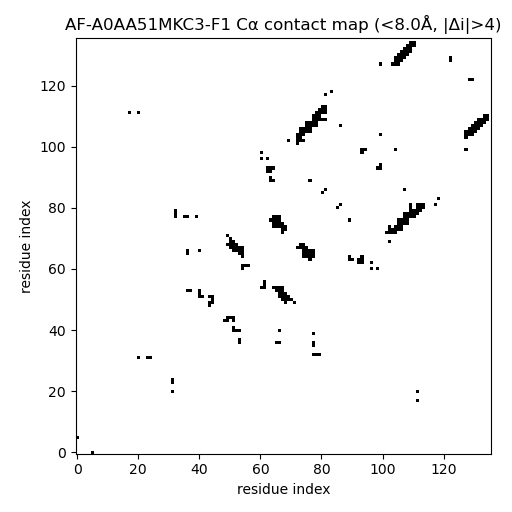-5.126 5.733 1.00 93.25 71 LYS A C 1
ATOM 578 O O . LYS A 1 71 ? -14.177 -5.579 6.841 1.00 93.25 71 LYS A O 1
ATOM 583 N N . LEU A 1 72 ? -12.677 -5.222 5.205 1.00 93.50 72 LEU A N 1
ATOM 584 C CA . LEU A 1 72 ? -11.549 -5.889 5.858 1.00 93.50 72 LEU A CA 1
ATOM 585 C C . LEU A 1 72 ? -10.775 -4.970 6.809 1.00 93.50 72 LEU A C 1
ATOM 587 O O . LEU A 1 72 ? -9.909 -5.445 7.545 1.00 93.50 72 LEU A O 1
ATOM 591 N N . LYS A 1 73 ? -11.109 -3.674 6.834 1.00 92.56 73 LYS A N 1
ATOM 592 C CA . LYS A 1 73 ? -10.465 -2.649 7.667 1.00 92.56 73 LYS A CA 1
ATOM 593 C C . LYS A 1 73 ? -8.959 -2.576 7.411 1.00 92.56 73 LYS A C 1
ATOM 595 O O . LYS A 1 73 ? -8.158 -2.514 8.347 1.00 92.56 73 LYS A O 1
ATOM 600 N N . VAL A 1 74 ? -8.589 -2.576 6.132 1.00 91.81 74 VAL A N 1
ATOM 601 C CA . VAL A 1 74 ? -7.206 -2.456 5.655 1.00 91.81 74 VAL A CA 1
ATOM 602 C C . VAL A 1 74 ? -7.026 -1.098 4.995 1.00 91.81 74 VAL A C 1
ATOM 604 O O . VAL A 1 74 ? -7.837 -0.706 4.167 1.00 91.81 74 VAL A O 1
ATOM 607 N N . ALA A 1 75 ? -5.945 -0.407 5.329 1.00 92.00 75 ALA A N 1
ATOM 608 C CA . ALA A 1 75 ? -5.504 0.792 4.639 1.00 92.00 75 ALA A CA 1
ATOM 609 C C . ALA A 1 75 ? -4.137 0.553 3.996 1.00 92.00 75 ALA A C 1
ATOM 611 O O . ALA A 1 75 ? -3.289 -0.146 4.560 1.00 92.00 75 ALA A O 1
ATOM 612 N N . VAL A 1 76 ? -3.914 1.142 2.825 1.00 91.38 76 VAL A N 1
ATOM 613 C CA . VAL A 1 76 ? -2.659 1.037 2.080 1.00 91.38 76 VAL A CA 1
ATOM 614 C C . VAL A 1 76 ? -2.185 2.429 1.695 1.00 91.38 76 VAL A C 1
ATOM 616 O O . VAL A 1 76 ? -2.937 3.233 1.146 1.00 91.38 76 VAL A O 1
ATOM 619 N N . GLN A 1 77 ? -0.917 2.700 1.963 1.00 90.38 77 GLN A N 1
ATOM 620 C CA . GLN A 1 77 ? -0.191 3.838 1.427 1.00 90.38 77 GLN A CA 1
ATOM 621 C C . GLN A 1 77 ? 0.760 3.330 0.339 1.00 90.38 77 GLN A C 1
ATOM 623 O O . GLN A 1 77 ? 1.427 2.313 0.525 1.00 90.38 77 GLN A O 1
ATOM 628 N N . VAL A 1 78 ? 0.784 4.001 -0.811 1.00 87.19 78 VAL A N 1
ATOM 629 C CA . VAL A 1 78 ? 1.572 3.626 -1.989 1.00 87.19 78 VAL A CA 1
ATOM 630 C C . VAL A 1 78 ? 2.641 4.693 -2.217 1.00 87.19 78 VAL A C 1
ATOM 632 O O . VAL A 1 78 ? 2.346 5.871 -2.395 1.00 87.19 78 VAL A O 1
ATOM 635 N N . THR A 1 79 ? 3.920 4.311 -2.212 1.00 83.06 79 THR A N 1
ATOM 636 C CA . THR A 1 79 ? 5.029 5.276 -2.293 1.00 83.06 79 THR A CA 1
ATOM 637 C C . THR A 1 79 ? 6.213 4.784 -3.115 1.00 83.06 79 THR A C 1
ATOM 639 O O . THR A 1 79 ? 6.610 3.626 -3.061 1.00 83.06 79 THR A O 1
ATOM 642 N N . SER A 1 80 ? 6.846 5.698 -3.847 1.00 75.81 80 SER A N 1
ATOM 643 C CA . SER A 1 80 ? 8.135 5.471 -4.513 1.00 75.81 80 SER A CA 1
ATOM 644 C C . SER A 1 80 ? 9.344 5.761 -3.609 1.00 75.81 80 SER A C 1
ATOM 646 O O . SER A 1 80 ? 10.479 5.440 -3.955 1.00 75.81 80 SER A O 1
ATOM 648 N N . THR A 1 81 ? 9.128 6.379 -2.447 1.00 74.12 81 THR A N 1
ATOM 649 C CA . THR A 1 81 ? 10.200 6.798 -1.533 1.00 74.12 81 THR A CA 1
ATOM 650 C C . THR A 1 81 ? 10.314 5.811 -0.362 1.00 74.12 81 THR A C 1
ATOM 652 O O . THR A 1 81 ? 9.361 5.738 0.420 1.00 74.12 81 THR A O 1
ATOM 655 N N . PRO A 1 82 ? 11.444 5.089 -0.211 1.00 71.12 82 PRO A N 1
ATOM 656 C CA . PRO A 1 82 ? 11.686 4.141 0.886 1.00 71.12 82 PRO A CA 1
ATOM 657 C C . PRO A 1 82 ? 12.209 4.789 2.186 1.00 71.12 82 PRO A C 1
ATOM 659 O O . PRO A 1 82 ? 12.723 4.090 3.053 1.00 71.12 82 PRO A O 1
ATOM 662 N N . GLU A 1 83 ? 12.145 6.113 2.330 1.00 78.12 83 GLU A N 1
ATOM 663 C CA . GLU A 1 83 ? 12.729 6.818 3.479 1.00 78.12 83 GLU A CA 1
ATOM 664 C C . GLU A 1 83 ? 11.971 6.539 4.783 1.00 78.12 83 GLU A C 1
ATOM 666 O O . GLU A 1 83 ? 10.745 6.682 4.845 1.00 78.12 83 GLU A O 1
ATOM 671 N N . PHE A 1 84 ? 12.715 6.221 5.849 1.00 77.31 84 PHE A N 1
ATOM 672 C CA . PHE A 1 84 ? 12.161 5.992 7.187 1.00 77.31 84 PHE A CA 1
ATOM 673 C C . PHE A 1 84 ? 11.317 7.176 7.670 1.00 77.31 84 PHE A C 1
ATOM 675 O O . PHE A 1 84 ? 10.208 6.979 8.160 1.00 77.31 84 PHE A O 1
ATOM 682 N N . ASP A 1 85 ? 11.777 8.405 7.435 1.00 79.19 85 ASP A N 1
ATOM 683 C CA . ASP A 1 85 ? 11.036 9.620 7.780 1.00 79.19 85 ASP A CA 1
ATOM 684 C C . ASP A 1 85 ? 9.651 9.661 7.131 1.00 79.19 85 ASP A C 1
ATOM 686 O O . ASP A 1 85 ? 8.692 10.142 7.734 1.00 79.19 85 ASP A O 1
ATOM 690 N N . LYS A 1 86 ? 9.512 9.148 5.902 1.00 80.81 86 LYS A N 1
ATOM 691 C CA . LYS A 1 86 ? 8.223 9.095 5.207 1.00 80.81 86 LYS A CA 1
ATOM 692 C C . LYS A 1 86 ? 7.310 8.033 5.808 1.00 80.81 86 LYS A C 1
ATOM 694 O O . LYS A 1 86 ? 6.112 8.284 5.943 1.00 80.81 86 LYS A O 1
ATOM 699 N N . ILE A 1 87 ? 7.869 6.888 6.196 1.00 83.75 87 ILE A N 1
ATOM 700 C CA . ILE A 1 87 ? 7.143 5.830 6.908 1.00 83.75 87 ILE A CA 1
ATOM 701 C C . ILE A 1 87 ? 6.652 6.368 8.255 1.00 83.75 87 ILE A C 1
ATOM 703 O O . ILE A 1 87 ? 5.450 6.330 8.506 1.00 83.75 87 ILE A O 1
ATOM 707 N N . SER A 1 88 ? 7.538 6.961 9.064 1.00 85.38 88 SER A N 1
ATOM 708 C CA . SER A 1 88 ? 7.181 7.553 10.361 1.00 85.38 88 SER A CA 1
ATOM 709 C C . SER A 1 88 ? 6.084 8.600 10.204 1.00 85.38 88 SER A C 1
ATOM 711 O O . SER A 1 88 ? 5.028 8.471 10.811 1.00 85.38 88 SER A O 1
ATOM 713 N N . LYS A 1 89 ? 6.260 9.571 9.295 1.00 87.06 89 LYS A N 1
ATOM 714 C CA . LYS A 1 89 ? 5.253 10.615 9.037 1.00 87.06 89 LYS A CA 1
ATOM 715 C C . LYS A 1 89 ? 3.904 10.038 8.611 1.00 87.06 89 LYS A C 1
ATOM 717 O O . LYS A 1 89 ? 2.867 10.602 8.951 1.00 87.06 89 LYS A O 1
ATOM 722 N N . THR A 1 90 ? 3.902 8.956 7.835 1.00 87.31 90 THR A N 1
ATOM 723 C CA . THR A 1 90 ? 2.671 8.281 7.404 1.00 87.31 90 THR A CA 1
ATOM 724 C C . THR A 1 90 ? 1.966 7.644 8.597 1.00 87.31 90 THR A C 1
ATOM 726 O O . THR A 1 90 ? 0.771 7.866 8.783 1.00 87.31 90 THR A O 1
ATOM 729 N N . THR A 1 91 ? 2.707 6.929 9.444 1.00 88.25 91 THR A N 1
ATOM 730 C CA . THR A 1 91 ? 2.189 6.326 10.679 1.00 88.25 91 THR A CA 1
ATOM 731 C C . THR A 1 91 ? 1.669 7.384 11.653 1.00 88.25 91 THR A C 1
ATOM 733 O O . THR A 1 91 ? 0.538 7.276 12.123 1.00 88.25 91 THR A O 1
ATOM 736 N N . ASP A 1 92 ? 2.423 8.460 11.884 1.00 89.12 92 ASP A N 1
ATOM 737 C CA . ASP A 1 92 ? 2.024 9.556 12.774 1.00 89.12 92 ASP A CA 1
ATOM 738 C C . ASP A 1 92 ? 0.731 10.219 12.293 1.00 89.12 92 ASP A C 1
ATOM 740 O O . ASP A 1 92 ? -0.185 10.489 13.075 1.00 89.12 92 ASP A O 1
ATOM 744 N N . LYS A 1 93 ? 0.605 10.442 10.980 1.00 88.06 93 LYS A N 1
ATOM 745 C CA . LYS A 1 93 ? -0.627 10.965 10.378 1.00 88.06 93 LYS A CA 1
ATOM 746 C C . LYS A 1 93 ? -1.780 9.976 10.505 1.00 88.06 93 LYS A C 1
ATOM 748 O O . LYS A 1 93 ? -2.894 10.391 10.811 1.00 88.06 93 LYS A O 1
ATOM 753 N N . PHE A 1 94 ? -1.532 8.686 10.309 1.00 88.19 94 PHE A N 1
ATOM 754 C CA . PHE A 1 94 ? -2.542 7.645 10.467 1.00 88.19 94 PHE A CA 1
ATOM 755 C C . PHE A 1 94 ? -3.085 7.586 11.906 1.00 88.19 94 PHE A C 1
ATOM 757 O O 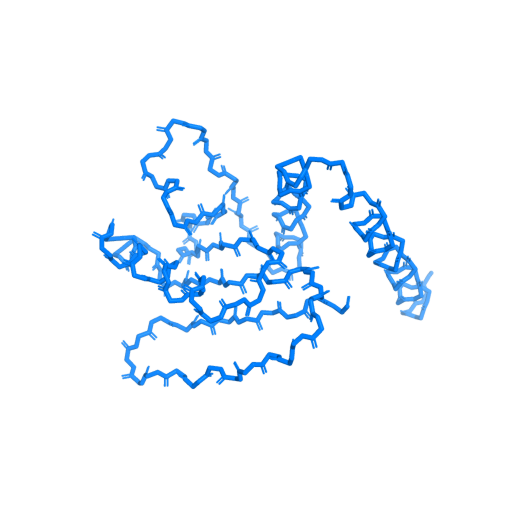. PHE A 1 94 ? -4.294 7.461 12.119 1.00 88.19 94 PHE A O 1
ATOM 764 N N . ILE A 1 95 ? -2.215 7.758 12.904 1.00 88.56 95 ILE A N 1
ATOM 765 C CA . ILE A 1 95 ? -2.603 7.770 14.318 1.00 88.56 95 ILE A CA 1
ATOM 766 C C . ILE A 1 95 ? -3.306 9.079 14.696 1.00 88.56 95 ILE A C 1
ATOM 768 O O . ILE A 1 95 ? -4.415 9.038 15.229 1.00 88.56 95 ILE A O 1
ATOM 772 N N . SER A 1 96 ? -2.705 10.232 14.391 1.00 88.38 96 SER A N 1
ATOM 773 C CA . SER A 1 96 ? -3.230 11.558 14.764 1.00 88.38 96 SER A CA 1
ATOM 774 C C . SER A 1 96 ? -4.591 11.871 14.138 1.00 88.38 96 SER A C 1
ATOM 776 O O . SER A 1 96 ? -5.432 12.488 14.786 1.00 88.38 96 SER A O 1
ATOM 778 N N . ASN A 1 97 ? -4.856 11.370 12.926 1.00 87.25 97 ASN A N 1
ATOM 779 C CA . ASN A 1 97 ? -6.169 11.466 12.276 1.00 87.25 97 ASN A CA 1
ATOM 780 C C . ASN A 1 97 ? -7.146 10.363 12.717 1.00 87.25 97 ASN A C 1
ATOM 782 O O . ASN A 1 97 ? -8.210 10.210 12.130 1.00 87.25 97 ASN A O 1
ATOM 786 N N . GLN A 1 98 ? -6.799 9.580 13.742 1.00 88.88 98 GLN A N 1
ATOM 787 C CA . GLN A 1 98 ? -7.633 8.521 14.317 1.00 88.88 98 GLN A CA 1
ATOM 788 C C . GLN A 1 98 ? -8.034 7.405 13.335 1.00 88.88 98 GLN A C 1
ATOM 790 O O . GLN A 1 98 ? -8.919 6.609 13.644 1.00 88.88 98 GLN A O 1
ATOM 795 N N . LEU A 1 99 ? -7.341 7.275 12.198 1.00 87.50 99 LEU A N 1
ATOM 796 C CA . LEU A 1 99 ? -7.631 6.255 11.182 1.00 87.50 99 LEU A CA 1
ATOM 797 C C . LEU A 1 99 ? -7.421 4.834 11.716 1.00 87.50 99 LEU A C 1
ATOM 799 O O . LEU A 1 99 ? -8.111 3.913 11.294 1.00 87.50 99 LEU A O 1
ATOM 803 N N . HIS A 1 100 ? -6.537 4.667 12.701 1.00 88.88 100 HIS A N 1
ATOM 804 C CA . HIS A 1 100 ? -6.331 3.413 13.431 1.00 88.88 100 HIS A CA 1
ATOM 805 C C . HIS A 1 100 ? -7.584 2.894 14.163 1.00 88.88 100 HIS A C 1
ATOM 807 O O . HIS A 1 100 ? -7.646 1.714 14.504 1.00 88.88 100 HIS A O 1
ATOM 813 N N . LYS A 1 101 ? -8.588 3.747 14.418 1.00 89.12 101 LYS A N 1
ATOM 814 C CA . LYS A 1 101 ? -9.877 3.320 14.989 1.00 89.12 101 LYS A CA 1
ATOM 815 C C . LYS A 1 101 ? -10.773 2.648 13.950 1.00 89.12 101 LYS A C 1
ATOM 817 O O . LYS A 1 101 ? -11.589 1.801 14.302 1.00 89.12 101 LYS A O 1
ATOM 822 N N . GLU A 1 102 ? -10.620 3.025 12.684 1.00 89.12 102 GLU A N 1
ATOM 823 C CA . GLU A 1 102 ? -11.395 2.486 11.566 1.00 89.12 102 GLU A CA 1
ATOM 824 C C . GLU A 1 102 ? -10.668 1.309 10.913 1.00 89.12 102 GLU A C 1
ATOM 826 O O . GLU A 1 102 ? -11.261 0.250 10.714 1.00 89.12 102 GLU A O 1
ATOM 831 N N . TYR A 1 103 ? -9.375 1.465 10.632 1.00 90.06 103 TYR A N 1
ATOM 832 C CA . TYR A 1 103 ? -8.552 0.492 9.925 1.00 90.06 103 TYR A CA 1
ATOM 833 C C . TYR A 1 103 ? -7.588 -0.208 10.882 1.00 90.06 103 TYR A C 1
ATOM 835 O O . TYR A 1 103 ? -6.734 0.412 11.511 1.00 90.06 103 TYR A O 1
ATOM 843 N N . LYS A 1 104 ? -7.696 -1.536 10.950 1.00 90.25 104 LYS A N 1
ATOM 844 C CA . LYS A 1 104 ? -6.908 -2.390 11.851 1.00 90.25 104 LYS A CA 1
ATOM 845 C C . LYS A 1 104 ? -5.503 -2.677 11.324 1.00 90.25 104 LYS A C 1
ATOM 847 O O . LYS A 1 104 ? -4.650 -3.144 12.074 1.00 90.25 104 LYS A O 1
ATOM 852 N N . LYS A 1 105 ? -5.271 -2.453 10.028 1.00 89.75 105 LYS A N 1
ATOM 853 C CA . LYS A 1 105 ? -3.997 -2.723 9.358 1.00 89.75 105 LYS A CA 1
ATOM 854 C C . LYS A 1 105 ? -3.624 -1.562 8.445 1.00 89.75 105 LYS A C 1
ATOM 856 O O . LYS A 1 105 ? -4.433 -1.174 7.607 1.00 89.75 105 LYS A O 1
ATOM 861 N N . LEU A 1 106 ? -2.392 -1.077 8.583 1.00 90.12 106 LEU A N 1
ATOM 862 C CA . LEU A 1 106 ? -1.762 -0.139 7.658 1.00 90.12 106 LEU A CA 1
ATOM 863 C C . LEU A 1 106 ? -0.649 -0.864 6.893 1.00 90.12 106 LEU A C 1
ATOM 865 O O . LEU A 1 106 ? 0.276 -1.406 7.495 1.00 90.12 106 LEU A O 1
ATOM 869 N N . ILE A 1 107 ? -0.741 -0.869 5.568 1.00 90.06 107 ILE A N 1
ATOM 870 C CA . ILE A 1 107 ? 0.270 -1.418 4.662 1.00 90.06 107 ILE A CA 1
ATOM 871 C C . ILE A 1 107 ? 0.989 -0.247 3.997 1.00 90.06 107 ILE A C 1
ATOM 873 O O . ILE A 1 107 ? 0.342 0.634 3.439 1.00 90.06 107 ILE A O 1
ATOM 877 N N . ILE A 1 108 ? 2.319 -0.247 4.031 1.00 88.31 108 ILE A N 1
ATOM 878 C CA . ILE A 1 108 ? 3.144 0.743 3.330 1.00 88.31 108 ILE A CA 1
ATOM 879 C C . ILE A 1 108 ? 3.801 0.024 2.158 1.00 88.31 108 ILE A C 1
ATOM 881 O O . ILE A 1 108 ? 4.725 -0.770 2.332 1.00 88.31 108 ILE A O 1
ATOM 885 N N . LEU A 1 109 ? 3.288 0.267 0.958 1.00 86.75 109 LEU A N 1
ATOM 886 C CA . LEU A 1 109 ? 3.754 -0.363 -0.266 1.00 86.75 109 LEU A CA 1
ATOM 887 C C . LEU A 1 109 ? 4.800 0.524 -0.943 1.00 86.75 109 LEU A C 1
ATOM 889 O O . LEU A 1 109 ? 4.475 1.593 -1.464 1.00 86.75 109 LEU A O 1
ATOM 893 N N . VAL A 1 110 ? 6.045 0.047 -0.984 1.00 83.00 110 VAL A N 1
ATOM 894 C CA . VAL A 1 110 ? 7.140 0.754 -1.653 1.00 83.00 110 VAL A CA 1
ATOM 895 C C . VAL A 1 110 ? 7.433 0.121 -3.010 1.00 83.00 110 VAL A C 1
ATOM 897 O O . VAL A 1 110 ? 7.821 -1.044 -3.074 1.00 83.00 110 VAL A O 1
ATOM 900 N N . TYR A 1 111 ? 7.265 0.886 -4.093 1.00 76.19 111 TYR A N 1
ATOM 901 C CA . TYR A 1 111 ? 7.324 0.357 -5.465 1.00 76.19 111 TYR A CA 1
ATOM 902 C C . TYR A 1 111 ? 8.517 0.833 -6.306 1.00 76.19 111 TYR A C 1
ATOM 904 O O . TYR A 1 111 ? 8.661 0.411 -7.451 1.00 76.19 111 TYR A O 1
ATOM 912 N N . ALA A 1 112 ? 9.384 1.699 -5.771 1.00 68.19 112 ALA A N 1
ATOM 913 C CA . ALA A 1 112 ? 10.568 2.173 -6.488 1.00 68.19 112 ALA A CA 1
ATOM 914 C C . ALA A 1 112 ? 11.858 1.977 -5.685 1.00 68.19 112 ALA A C 1
ATOM 916 O O . ALA A 1 112 ? 11.881 2.044 -4.454 1.00 68.19 112 ALA A O 1
ATOM 917 N N . ARG A 1 113 ? 12.954 1.752 -6.416 1.00 54.53 113 ARG A N 1
ATOM 918 C CA . ARG A 1 113 ? 14.293 1.535 -5.868 1.00 54.53 113 ARG A CA 1
ATOM 919 C C . ARG A 1 113 ? 15.082 2.841 -5.895 1.00 54.53 113 ARG A C 1
ATOM 921 O O . ARG A 1 113 ? 15.513 3.280 -6.955 1.00 54.53 113 ARG A O 1
ATOM 928 N N . HIS A 1 114 ? 15.318 3.418 -4.723 1.00 52.12 114 HIS A N 1
ATOM 929 C CA . HIS A 1 114 ? 16.413 4.368 -4.521 1.00 52.12 114 HIS A CA 1
ATOM 930 C C . HIS A 1 114 ? 17.609 3.582 -3.969 1.00 52.12 114 HIS A C 1
ATOM 932 O O . HIS A 1 114 ? 17.411 2.558 -3.322 1.00 52.12 114 HIS A O 1
ATOM 938 N N . GLY A 1 115 ? 18.844 3.992 -4.260 1.00 42.72 115 GLY A N 1
ATOM 939 C CA . GLY A 1 115 ? 20.078 3.246 -3.945 1.00 42.72 115 GLY A CA 1
ATOM 940 C C . GLY A 1 115 ? 20.383 2.989 -2.458 1.00 42.72 115 GLY A C 1
ATOM 941 O O . GLY A 1 115 ? 21.507 2.617 -2.149 1.00 42.72 115 GLY A O 1
ATOM 942 N N . HIS A 1 116 ? 19.420 3.173 -1.553 1.00 42.03 116 HIS A N 1
ATOM 943 C CA . HIS A 1 116 ? 19.537 2.911 -0.123 1.00 42.03 116 HIS A CA 1
ATOM 944 C C . HIS A 1 116 ? 18.841 1.596 0.257 1.00 42.03 116 HIS A C 1
ATOM 946 O O . HIS A 1 116 ? 17.716 1.321 -0.164 1.00 42.03 116 HIS A O 1
ATOM 952 N N . GLU A 1 117 ? 19.532 0.770 1.044 1.00 41.44 117 GLU A N 1
ATOM 953 C CA . GLU A 1 117 ? 19.006 -0.474 1.607 1.00 41.44 117 GLU A CA 1
ATOM 954 C C . GLU A 1 117 ? 17.798 -0.202 2.516 1.00 41.44 117 GLU A C 1
ATOM 956 O O . GLU A 1 117 ? 17.792 0.742 3.307 1.00 41.44 117 GLU A O 1
ATOM 961 N N . LEU A 1 118 ? 16.766 -1.045 2.409 1.00 43.88 118 LEU A N 1
ATOM 962 C CA . LEU A 1 118 ? 15.628 -1.035 3.328 1.00 43.88 118 LEU A CA 1
ATOM 963 C C . LEU A 1 118 ? 16.140 -1.375 4.735 1.00 43.88 118 LEU A C 1
ATOM 965 O O . LEU A 1 118 ? 16.497 -2.524 4.998 1.00 43.88 118 LEU A O 1
ATOM 969 N N . MET A 1 119 ? 16.167 -0.401 5.644 1.00 41.94 119 MET A N 1
ATOM 970 C CA . MET A 1 119 ? 16.403 -0.685 7.058 1.00 41.94 119 MET A CA 1
ATOM 971 C C . MET A 1 119 ? 15.151 -1.342 7.646 1.00 41.94 119 MET A C 1
ATOM 973 O O . MET A 1 119 ? 14.065 -0.768 7.627 1.00 41.94 119 MET A O 1
ATOM 977 N N . GLY A 1 120 ? 15.292 -2.585 8.112 1.00 37.72 120 GLY A N 1
ATOM 978 C CA . GLY A 1 120 ? 14.180 -3.392 8.613 1.00 37.72 120 GLY A CA 1
ATOM 979 C C . GLY A 1 120 ? 13.472 -2.752 9.810 1.00 37.72 120 GLY A C 1
ATOM 980 O O . GLY A 1 120 ? 14.108 -2.394 10.800 1.00 37.72 120 GLY A O 1
ATOM 981 N N . CYS A 1 121 ? 12.144 -2.654 9.748 1.00 41.19 121 CYS A N 1
ATOM 982 C CA . CYS A 1 121 ? 11.320 -2.255 10.886 1.00 41.19 121 CYS A CA 1
ATOM 983 C C . CYS A 1 121 ? 11.063 -3.463 11.801 1.00 41.19 121 CYS A C 1
ATOM 985 O O . CYS A 1 121 ? 10.531 -4.481 11.360 1.00 41.19 121 CYS A O 1
ATOM 987 N N . LYS A 1 122 ? 11.396 -3.347 13.092 1.00 33.56 122 LYS A N 1
ATOM 988 C CA . LYS A 1 122 ? 10.851 -4.226 14.138 1.00 33.56 122 LYS A CA 1
ATOM 989 C C . LYS A 1 122 ? 9.496 -3.664 14.577 1.00 33.56 122 LYS A C 1
ATOM 991 O O . LYS A 1 122 ? 9.421 -2.485 14.907 1.00 33.56 122 LYS A O 1
ATOM 996 N N . SER A 1 123 ? 8.448 -4.489 14.599 1.00 34.53 123 SER A N 1
ATOM 997 C CA . SER A 1 123 ? 7.155 -4.107 15.190 1.00 34.53 123 SER A CA 1
ATOM 998 C C . SER A 1 123 ? 7.313 -3.904 16.705 1.00 34.53 123 SER A C 1
ATOM 1000 O O . SER A 1 123 ? 7.808 -4.821 17.368 1.00 34.53 123 SER A O 1
ATOM 1002 N N . PRO A 1 124 ? 6.866 -2.774 17.283 1.00 33.75 124 PRO A N 1
ATOM 1003 C CA . PRO A 1 124 ? 6.590 -2.699 18.710 1.00 33.75 124 PRO A CA 1
ATOM 1004 C C . PRO A 1 124 ? 5.420 -3.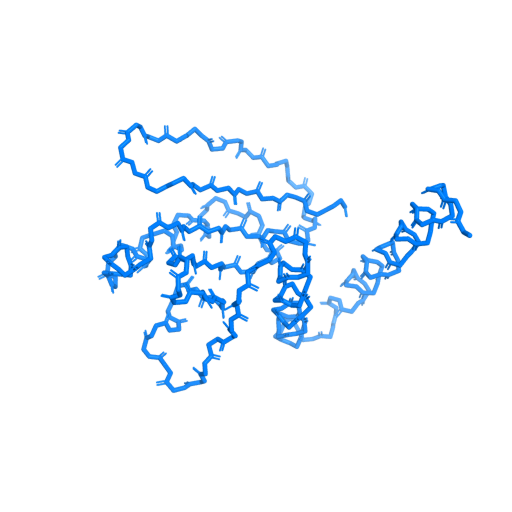639 19.023 1.00 33.75 124 PRO A C 1
ATOM 1006 O O . PRO A 1 124 ? 4.419 -3.677 18.305 1.00 33.75 124 PRO A O 1
ATOM 1009 N N . VAL A 1 125 ? 5.559 -4.446 20.071 1.00 33.09 125 VAL A N 1
ATOM 1010 C CA . VAL A 1 125 ? 4.513 -5.375 20.511 1.00 33.09 125 VAL A CA 1
ATOM 1011 C C . VAL A 1 125 ? 3.300 -4.557 20.969 1.00 33.09 125 VAL A C 1
ATOM 1013 O O . VAL A 1 125 ? 3.392 -3.849 21.967 1.00 33.09 125 VAL A O 1
ATOM 1016 N N . GLY A 1 126 ? 2.180 -4.652 20.241 1.00 38.16 126 GLY A N 1
ATOM 1017 C CA . GLY A 1 126 ? 0.901 -4.016 20.599 1.00 38.16 126 GLY A CA 1
ATOM 1018 C C . GLY A 1 126 ? 0.314 -3.014 19.592 1.00 38.16 126 GLY A C 1
ATOM 1019 O O . GLY A 1 126 ? -0.783 -2.520 19.833 1.00 38.16 126 GLY A O 1
ATOM 1020 N N . GLU A 1 127 ? 0.978 -2.742 18.464 1.00 36.69 127 GLU A N 1
ATOM 1021 C CA . GLU A 1 127 ? 0.559 -1.753 17.447 1.00 36.69 127 GLU A CA 1
ATOM 1022 C C . GLU A 1 127 ? 0.365 -2.367 16.039 1.00 36.69 127 GLU A C 1
ATOM 1024 O O . GLU A 1 127 ? 0.807 -3.501 15.812 1.00 36.69 127 GLU A O 1
ATOM 1029 N N . PRO A 1 128 ? -0.339 -1.686 15.096 1.00 32.28 128 PRO A N 1
ATOM 1030 C CA . PRO A 1 128 ? -0.722 -2.265 13.807 1.00 32.28 128 PRO A CA 1
ATOM 1031 C C . PRO A 1 128 ? 0.475 -2.852 13.062 1.00 32.28 128 PRO A C 1
ATOM 1033 O O . PRO A 1 128 ? 1.536 -2.242 12.948 1.00 32.28 128 PRO A O 1
ATOM 1036 N N . THR A 1 129 ? 0.291 -4.059 12.529 1.00 38.25 129 THR A N 1
ATOM 1037 C CA . THR A 1 129 ? 1.324 -4.748 11.757 1.00 38.25 129 THR A CA 1
ATOM 1038 C C . THR A 1 129 ? 1.612 -3.967 10.476 1.00 38.25 129 THR A C 1
ATOM 1040 O O . THR A 1 129 ? 0.828 -4.017 9.527 1.00 38.25 129 THR A O 1
ATOM 1043 N N . VAL A 1 130 ? 2.746 -3.267 10.446 1.00 41.34 130 VAL A N 1
ATOM 1044 C CA . VAL A 1 130 ? 3.264 -2.611 9.244 1.00 41.34 130 VAL A CA 1
ATOM 1045 C C . VAL A 1 130 ? 3.927 -3.681 8.380 1.00 41.34 130 VAL A C 1
ATOM 1047 O O . VAL A 1 130 ? 5.035 -4.127 8.670 1.00 41.34 130 VAL A O 1
ATOM 1050 N N . LEU A 1 131 ? 3.244 -4.120 7.319 1.00 41.94 131 LEU A N 1
ATOM 1051 C CA . LEU A 1 131 ? 3.877 -4.921 6.271 1.00 41.94 131 LEU A CA 1
ATOM 1052 C C . LEU A 1 131 ? 4.398 -3.994 5.175 1.00 41.94 131 LEU A C 1
ATOM 1054 O O . LEU A 1 131 ? 3.616 -3.394 4.438 1.00 41.94 131 LEU A O 1
ATOM 1058 N N . ALA A 1 132 ? 5.722 -3.916 5.063 1.00 39.72 132 ALA A N 1
ATOM 1059 C CA . ALA A 1 132 ? 6.389 -3.363 3.896 1.00 39.72 132 ALA A CA 1
ATOM 1060 C C . ALA A 1 132 ? 6.612 -4.493 2.886 1.00 39.72 132 ALA A C 1
ATOM 1062 O O . ALA A 1 132 ? 7.487 -5.340 3.069 1.00 39.72 132 ALA A O 1
ATOM 1063 N N . PHE A 1 133 ? 5.802 -4.530 1.829 1.00 41.53 133 PHE A N 1
ATOM 1064 C CA . PHE A 1 133 ? 6.049 -5.426 0.705 1.00 41.53 133 PHE A CA 1
ATOM 1065 C C . PHE A 1 133 ? 6.917 -4.719 -0.326 1.00 41.53 133 PHE A C 1
ATOM 1067 O O . PHE A 1 133 ? 6.592 -3.629 -0.797 1.00 41.53 133 PHE A O 1
ATOM 1074 N N . ARG A 1 134 ? 8.021 -5.375 -0.681 1.00 39.78 134 ARG A N 1
ATOM 1075 C CA . ARG A 1 134 ? 8.875 -5.006 -1.803 1.00 39.78 134 ARG A CA 1
ATOM 1076 C C . ARG A 1 134 ? 8.359 -5.738 -3.038 1.00 39.78 134 ARG A C 1
ATOM 1078 O O . ARG A 1 134 ? 8.485 -6.958 -3.111 1.00 39.78 134 ARG A O 1
ATOM 1085 N N . ALA A 1 135 ? 7.778 -5.013 -3.988 1.00 36.84 135 ALA A N 1
ATOM 1086 C CA . ALA A 1 135 ? 7.651 -5.535 -5.345 1.00 36.84 135 ALA A CA 1
ATOM 1087 C C . ALA A 1 135 ? 9.059 -5.535 -5.971 1.00 36.84 135 ALA A C 1
ATOM 1089 O O . ALA A 1 135 ? 9.810 -4.578 -5.771 1.00 36.84 135 ALA A O 1
ATOM 1090 N N . ALA A 1 136 ? 9.442 -6.653 -6.589 1.00 34.31 136 ALA A N 1
ATOM 1091 C CA . ALA A 1 136 ? 10.796 -6.924 -7.082 1.00 34.31 136 ALA A CA 1
ATOM 1092 C C . ALA A 1 136 ? 11.345 -5.844 -8.034 1.00 34.31 136 ALA A C 1
ATOM 1094 O O . ALA A 1 136 ? 10.563 -5.293 -8.840 1.00 34.31 136 ALA A O 1
#

Nearest PDB structures (foldseek):
  8hil-assembly1_E  TM=3.735E-01  e=2.487E-01  Brassica oleracea
  1u9y-assembly1_A  TM=3.983E-01  e=3.317E+00  Methanocaldococcus jannaschii

pLDDT: mean 73.14, std 19.08, range [32.28, 94.69]

Mean predicted aligned error: 10.48 Å

InterPro domains:
  IPR047740 SMEK domain [NF033859] (5-99)
  IPR047740 SMEK domain [PF21941] (9-113)

Radius of gyration: 15.72 Å; Cα contacts (8 Å, |Δi|>4): 163; chains: 1; bounding box: 35×40×41 Å

Sequence (136 aa):
MNSEDYFNKINRELSVLQFEIKNRGSLNLRDINIHSEFLFCKLLNMIFGYNLEAKSSSDTKAVAIDLYDDKLKVAVQVTSTPEFDKISKTTDKFISNQLHKEYKKLIILVYARHGHELMGCKSPVGEPTVLAFRAA

Solvent-accessible surface area (backbone atoms only — not comparable to full-atom values): 8028 Å² total; per-residue (Å²): 132,54,75,64,56,52,49,54,49,54,52,50,54,53,52,51,50,53,50,49,56,64,67,43,62,82,55,59,68,67,61,55,49,55,54,47,50,56,50,50,37,56,4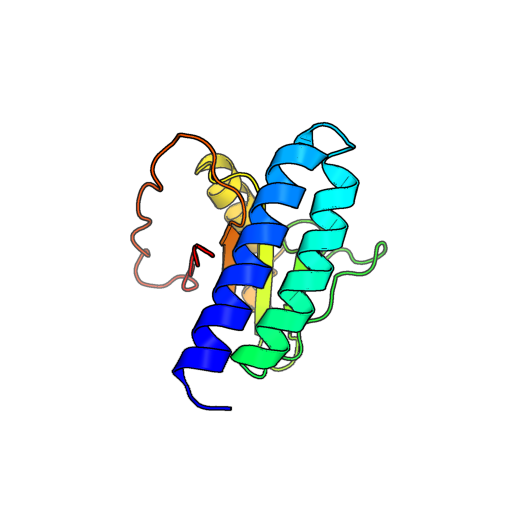8,47,23,69,77,71,70,48,68,50,43,70,66,56,98,85,44,87,71,56,82,42,40,45,32,35,16,88,86,81,19,36,31,29,28,74,38,60,68,79,48,66,68,57,52,52,52,31,51,52,40,31,52,76,69,50,43,60,79,69,26,67,30,48,33,47,37,37,73,43,88,61,102,66,82,83,77,82,80,79,82,64,92,92,60,67,65,69,50,72,51,74,66,130

Foldseek 3Di:
DDPVVVVVVVVVVLVVVQVCCVVCVVPDPVVVQVVQLVVVCVVCCVPVVANKDADDPPDPVPQQFGIAGQVQLETEHEDQDLDPVNVVSSVVRCVVVVSCVRHLAYEYEHEHDDPDDRDDDDDDPPHHDYDYDYDD

Secondary structure (DSSP, 8-state):
--HHHHHHHHHHHHHHHHHHHHHHTTS-HHHHHHHHHHHHHHHHHHHH----EEPPTT-GGGGT-SEEETTTTEEEEEES---HHHHHHHHHHHHHTTGGGT-SEEEEEE-S--SS--PPPPPPTTS---EEEE--

Organism: NCBI:txid2735563